Protein AF-A0A842TPY3-F1 (afdb_monomer_lite)

Secondary structure (DSSP, 8-state):
---EEEEEETTEEEEEEEEE--TTTT-SS-HHHHHHHHHHTT-SEEEE--EE--SGGGGTS--B-TTTHHHHHHHHHHHHHHHT--EEEEEEEETTS-HHHHTT--GGG-SEEEEES--SHHHHHHHHHHHHHHHHHTT-S-PPEEEESS--HHHHHTSTTHHHH-------

Foldseek 3Di:
DFPWDWDQDVNDTAIETAEAEDLQKAHPHHLLVVLVVCVVVVHQAYEHAFEDAPPPVVVPMRGDALVCLVVLLVSQVVSCVVSVGHYFYHYEYELRHDVVRVLSDQQVSGQAYEYEPPQDPVSVVVVVCSQVVNVVVVVDPRHHHYYYDPDPVVSVVVPVPVVPPPPDPDPD

Structure (mmCIF, N/CA/C/O backbone):
data_AF-A0A842TPY3-F1
#
_entry.id   AF-A0A842TPY3-F1
#
loop_
_atom_site.group_PDB
_atom_site.id
_atom_site.type_symbol
_atom_site.label_atom_id
_atom_site.label_alt_id
_atom_site.label_comp_id
_atom_site.label_asym_id
_atom_site.label_entity_id
_atom_site.label_seq_id
_atom_site.pdbx_PDB_ins_code
_atom_site.Cartn_x
_atom_site.Cartn_y
_atom_site.Cartn_z
_atom_site.occupancy
_atom_site.B_iso_or_equiv
_atom_site.auth_seq_id
_atom_site.auth_comp_id
_atom_site.auth_asym_id
_atom_site.auth_atom_id
_atom_site.pdbx_PDB_model_num
ATOM 1 N N . MET A 1 1 ? -8.256 -12.349 -0.476 1.00 38.72 1 MET A N 1
ATOM 2 C CA . MET A 1 1 ? -7.855 -13.116 0.729 1.00 38.72 1 MET A CA 1
ATOM 3 C C . MET A 1 1 ? -7.653 -12.080 1.829 1.00 38.72 1 MET A C 1
ATOM 5 O O . MET A 1 1 ? -6.989 -11.101 1.532 1.00 38.72 1 MET A O 1
ATOM 9 N N . LEU A 1 2 ? -8.289 -12.182 3.004 1.00 46.06 2 LEU A N 1
ATOM 10 C CA . LEU A 1 2 ? -8.055 -11.202 4.082 1.00 46.06 2 LEU A CA 1
ATOM 11 C C . LEU A 1 2 ? -6.679 -11.468 4.708 1.00 46.06 2 LEU A C 1
ATOM 13 O O . LEU A 1 2 ? -6.467 -12.546 5.264 1.00 46.06 2 LEU A O 1
ATOM 17 N N . ASN A 1 3 ? -5.775 -10.495 4.637 1.00 61.94 3 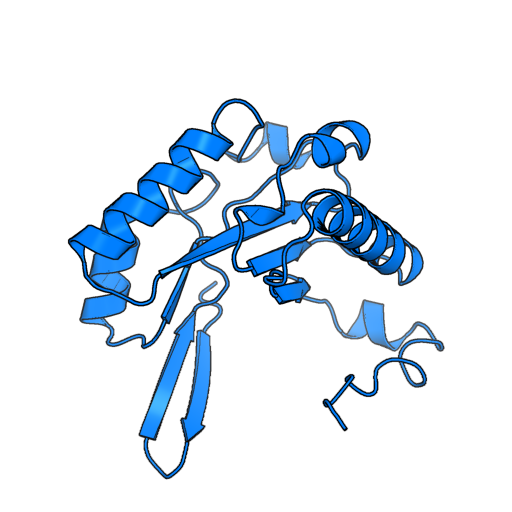ASN A N 1
ATOM 18 C CA . ASN A 1 3 ? -4.440 -10.569 5.228 1.00 61.94 3 ASN A CA 1
ATOM 19 C C . ASN A 1 3 ? -4.467 -9.942 6.630 1.00 61.94 3 ASN A C 1
ATOM 21 O O . ASN A 1 3 ? -3.927 -8.864 6.876 1.00 61.94 3 ASN A O 1
ATOM 25 N N . LEU A 1 4 ? -5.141 -10.630 7.555 1.00 72.56 4 LEU A N 1
ATOM 26 C CA . LEU A 1 4 ? -5.258 -10.199 8.947 1.00 72.56 4 LEU A CA 1
ATOM 27 C C . LEU A 1 4 ? -4.013 -10.592 9.743 1.00 72.56 4 LEU A C 1
ATOM 29 O O . LEU A 1 4 ? -3.655 -11.767 9.822 1.00 72.56 4 LEU A O 1
ATOM 33 N N . LEU A 1 5 ? -3.409 -9.612 10.407 1.00 77.00 5 LEU A N 1
ATOM 34 C CA . LEU A 1 5 ? -2.437 -9.842 11.467 1.00 77.00 5 LEU A CA 1
ATOM 35 C C . LEU A 1 5 ? -3.152 -9.721 12.812 1.00 77.00 5 LEU A C 1
ATOM 37 O O . LEU A 1 5 ? -3.801 -8.715 13.106 1.00 77.00 5 LEU A O 1
ATOM 41 N N . ILE A 1 6 ? -3.027 -10.765 13.626 1.00 76.44 6 ILE A N 1
ATOM 42 C CA . ILE A 1 6 ? -3.650 -10.853 14.943 1.00 76.44 6 ILE A CA 1
ATOM 43 C C . ILE A 1 6 ? -2.539 -10.948 15.986 1.00 76.44 6 ILE A C 1
ATOM 45 O O . ILE A 1 6 ? -1.769 -11.907 15.997 1.00 76.44 6 ILE A O 1
ATOM 49 N N . PHE A 1 7 ? -2.476 -9.967 16.880 1.00 77.94 7 PHE A N 1
ATOM 50 C CA . PHE A 1 7 ? -1.541 -9.934 18.000 1.00 77.94 7 PHE A CA 1
ATOM 51 C C . PHE A 1 7 ? -2.303 -10.066 19.316 1.00 77.94 7 PHE A C 1
ATOM 53 O O . PHE A 1 7 ? -3.396 -9.525 19.469 1.00 77.94 7 PHE A O 1
ATOM 60 N N . ASN A 1 8 ? -1.708 -10.745 20.294 1.00 73.69 8 ASN A N 1
ATOM 61 C CA . ASN A 1 8 ? -2.153 -10.675 21.682 1.00 73.69 8 ASN A CA 1
ATOM 62 C C . ASN A 1 8 ? -1.119 -9.868 22.469 1.00 73.69 8 ASN A C 1
ATOM 64 O O . ASN A 1 8 ? -0.001 -10.331 22.692 1.00 73.69 8 ASN A O 1
ATOM 68 N N . ILE A 1 9 ? -1.484 -8.649 22.861 1.00 77.38 9 ILE A N 1
ATOM 69 C CA . ILE A 1 9 ? -0.619 -7.760 23.637 1.00 77.38 9 ILE A CA 1
ATOM 70 C C . ILE A 1 9 ? -1.217 -7.647 25.034 1.00 77.38 9 ILE A C 1
ATOM 72 O O . ILE A 1 9 ? -2.229 -6.982 25.236 1.00 77.38 9 ILE A O 1
ATOM 76 N N . LYS A 1 10 ? -0.587 -8.312 26.011 1.00 80.94 10 LYS A N 1
ATOM 77 C CA . LYS A 1 10 ? -1.015 -8.307 27.424 1.00 80.94 10 LYS A CA 1
ATOM 78 C C . LYS A 1 10 ? -2.494 -8.696 27.623 1.00 80.94 10 LYS A C 1
ATOM 80 O O . LYS A 1 10 ? -3.177 -8.118 28.461 1.00 80.94 10 LYS A O 1
ATOM 85 N N . GLY A 1 11 ? -2.996 -9.663 26.854 1.00 78.56 11 GLY A N 1
ATOM 86 C CA . GLY A 1 11 ? -4.386 -10.125 26.933 1.00 78.56 11 GLY A CA 1
ATOM 87 C C . GLY A 1 11 ? -5.370 -9.341 26.061 1.00 78.56 11 GLY A C 1
ATOM 88 O O . GLY A 1 11 ? -6.536 -9.721 25.993 1.00 78.56 11 GLY A O 1
ATOM 89 N N . VAL A 1 12 ? -4.923 -8.289 25.367 1.00 77.62 12 VAL A N 1
ATOM 90 C CA . VAL A 1 12 ? -5.736 -7.548 24.396 1.00 77.62 12 VAL A CA 1
ATOM 91 C C . VAL A 1 12 ? -5.485 -8.102 22.999 1.00 77.62 12 VAL A C 1
ATOM 93 O O . VAL A 1 12 ? -4.344 -8.145 22.534 1.00 77.62 12 VAL A O 1
ATOM 96 N N . LEU A 1 13 ? -6.562 -8.524 22.334 1.00 83.12 13 LEU A N 1
ATOM 97 C CA . LEU A 1 13 ? -6.523 -8.941 20.939 1.00 83.12 13 LEU A CA 1
ATOM 98 C C . LEU A 1 13 ? -6.480 -7.701 20.043 1.00 83.12 13 LEU A C 1
ATOM 100 O O . LEU A 1 13 ? -7.426 -6.921 20.020 1.00 83.12 13 LEU A O 1
ATOM 104 N N . VAL A 1 14 ? -5.394 -7.547 19.299 1.00 87.00 14 VAL A N 1
ATOM 105 C CA . VAL A 1 14 ? -5.197 -6.484 18.314 1.00 87.00 14 VAL A CA 1
ATOM 106 C C . VAL A 1 14 ? -5.293 -7.112 16.935 1.00 87.00 14 VAL A C 1
ATOM 108 O O . VAL A 1 14 ? -4.515 -8.007 16.606 1.00 87.00 14 VAL A O 1
ATOM 111 N N . VAL A 1 15 ? -6.248 -6.649 16.135 1.00 91.44 15 VAL A N 1
ATOM 112 C CA . VAL A 1 15 ? -6.484 -7.149 14.779 1.00 91.44 15 VAL A CA 1
ATOM 113 C C . VAL A 1 15 ? -6.232 -6.016 13.797 1.00 91.44 15 VAL A C 1
ATOM 115 O O . VAL A 1 15 ? -6.888 -4.980 13.871 1.00 91.44 15 VAL A O 1
ATOM 118 N N . ILE A 1 16 ? -5.288 -6.203 12.882 1.00 93.75 16 ILE A N 1
ATOM 119 C CA . ILE A 1 16 ? -4.963 -5.222 11.842 1.00 93.75 16 ILE A CA 1
ATOM 120 C C . ILE A 1 16 ? -4.995 -5.887 10.470 1.00 93.75 16 ILE A C 1
ATOM 122 O O . ILE A 1 16 ? -4.653 -7.060 10.338 1.00 93.75 16 ILE A O 1
ATOM 126 N N . ASP A 1 17 ? -5.370 -5.128 9.448 1.00 95.12 17 ASP A N 1
ATOM 127 C CA . ASP A 1 17 ? -5.257 -5.544 8.050 1.00 95.12 17 ASP A CA 1
ATOM 128 C C . ASP A 1 17 ? -4.343 -4.552 7.330 1.00 95.12 17 ASP A C 1
ATOM 130 O O . ASP A 1 17 ? -4.622 -3.353 7.292 1.00 95.12 17 ASP A O 1
ATOM 134 N N . LEU A 1 18 ? -3.206 -5.038 6.834 1.00 96.25 18 LEU A N 1
ATOM 135 C CA . LEU A 1 18 ? -2.188 -4.209 6.181 1.00 96.25 18 LEU A CA 1
ATOM 136 C C . LEU A 1 18 ? -2.142 -4.403 4.663 1.00 96.25 18 LEU A C 1
ATOM 138 O O . LEU A 1 18 ? -1.257 -3.843 4.020 1.00 96.25 18 LEU A O 1
ATOM 142 N N . HIS A 1 19 ? -3.053 -5.196 4.098 1.00 96.69 19 HIS A N 1
ATOM 143 C CA . HIS A 1 19 ? -3.055 -5.526 2.677 1.00 96.69 19 HIS A CA 1
ATOM 144 C C . HIS A 1 19 ? -4.495 -5.713 2.193 1.00 96.69 19 HIS A C 1
ATOM 146 O O . HIS A 1 19 ? -5.004 -6.829 2.096 1.00 96.69 19 HIS A O 1
ATOM 152 N N . SER A 1 20 ? -5.148 -4.587 1.901 1.00 96.88 20 SER A N 1
ATOM 153 C CA . SER A 1 20 ? -6.537 -4.511 1.444 1.00 96.88 20 SER A CA 1
ATOM 154 C C . SER A 1 20 ? -6.667 -3.640 0.199 1.00 96.88 20 SER A C 1
ATOM 156 O O . SER A 1 20 ? -5.971 -2.639 0.050 1.00 96.88 20 SER A O 1
ATOM 158 N N . HIS A 1 21 ? -7.595 -4.005 -0.681 1.00 97.69 21 HIS A N 1
ATOM 159 C CA . HIS A 1 21 ? -7.769 -3.394 -1.999 1.00 97.69 21 HIS A CA 1
ATOM 160 C C . HIS A 1 21 ? -9.131 -2.712 -2.085 1.00 97.69 21 HIS A C 1
ATOM 162 O O . HIS A 1 21 ? -10.096 -3.135 -1.438 1.00 97.69 21 HIS A O 1
ATOM 168 N N . SER A 1 22 ? -9.219 -1.669 -2.901 1.00 98.25 22 SER A N 1
ATOM 169 C CA . SER A 1 22 ? -10.442 -0.925 -3.175 1.00 98.25 22 SER A CA 1
ATOM 170 C C . SER A 1 22 ? -10.766 -0.925 -4.672 1.00 98.25 22 SER A C 1
ATOM 172 O O . SER A 1 22 ? -10.067 -1.534 -5.480 1.00 98.25 22 SER A O 1
ATOM 174 N N . PHE A 1 23 ? -11.811 -0.200 -5.071 1.00 97.75 23 PHE A N 1
ATOM 175 C CA . PHE A 1 23 ? -12.126 0.019 -6.487 1.00 97.75 23 PHE A CA 1
ATOM 176 C C . PHE A 1 23 ? -11.024 0.737 -7.286 1.00 97.75 23 PHE A C 1
ATOM 178 O O . PHE A 1 23 ? -11.134 0.823 -8.508 1.00 97.75 23 PHE A O 1
ATOM 185 N N . TYR A 1 24 ? -9.971 1.254 -6.643 1.00 97.94 24 TYR A N 1
ATOM 186 C CA . TYR A 1 24 ? -8.797 1.775 -7.350 1.00 97.94 24 TYR A CA 1
ATOM 187 C C . TYR A 1 24 ? -7.937 0.677 -7.989 1.00 97.94 24 TYR A C 1
ATOM 189 O O . TYR A 1 24 ? -7.179 0.978 -8.910 1.00 97.94 24 TYR A O 1
ATOM 197 N N . SER A 1 25 ? -8.082 -0.577 -7.558 1.00 97.31 25 SER A N 1
ATOM 198 C CA . SER A 1 25 ? -7.540 -1.732 -8.264 1.00 97.31 25 SER A CA 1
ATOM 199 C C . SER A 1 25 ? -8.569 -2.862 -8.372 1.00 97.31 25 SER A C 1
ATOM 201 O O . SER A 1 25 ? -9.659 -2.651 -8.899 1.00 97.31 25 SER A O 1
ATOM 203 N N . ASP A 1 26 ? -8.252 -4.059 -7.902 1.00 95.88 26 ASP A N 1
ATOM 204 C CA . ASP A 1 26 ? -9.085 -5.260 -7.982 1.00 95.88 26 ASP A CA 1
ATOM 205 C C . ASP A 1 26 ? -9.944 -5.498 -6.725 1.00 95.88 26 ASP A C 1
ATOM 207 O O . ASP A 1 26 ? -10.528 -6.569 -6.547 1.00 95.88 26 ASP A O 1
ATOM 211 N N . GLY A 1 27 ? -10.058 -4.497 -5.848 1.00 96.00 27 GLY A N 1
ATOM 212 C CA . GLY A 1 27 ? -10.913 -4.554 -4.671 1.00 96.00 27 GLY A CA 1
ATOM 213 C C . GLY A 1 27 ? -12.406 -4.482 -5.002 1.00 96.00 27 GLY A C 1
ATOM 214 O O . GLY A 1 27 ? -12.834 -3.893 -5.991 1.00 96.00 27 GLY A O 1
ATOM 215 N N . GLY A 1 28 ? -13.224 -5.063 -4.122 1.00 96.38 28 GLY A N 1
ATOM 216 C CA . GLY A 1 28 ? -14.682 -5.140 -4.290 1.00 96.38 28 GLY A CA 1
ATOM 217 C C . GLY A 1 28 ? -15.487 -4.037 -3.596 1.00 96.38 28 GLY A C 1
ATOM 218 O O . GLY A 1 28 ? -16.712 -4.121 -3.575 1.00 96.38 28 GLY A O 1
ATOM 219 N N . VAL A 1 29 ? -14.828 -3.050 -2.983 1.00 97.56 29 VAL A N 1
ATOM 220 C CA . VAL A 1 29 ? -15.472 -1.978 -2.204 1.00 97.56 29 VAL A CA 1
ATOM 221 C C . VAL A 1 29 ? -14.748 -0.641 -2.385 1.00 97.56 29 VAL A C 1
ATOM 223 O O . VAL A 1 29 ? -13.562 -0.594 -2.716 1.00 97.56 29 VAL A O 1
ATOM 226 N N . SER A 1 30 ? -15.436 0.467 -2.119 1.00 98.50 30 SER A N 1
ATOM 227 C CA . SER A 1 30 ? -14.812 1.789 -2.012 1.00 98.50 30 SER A CA 1
ATOM 228 C C . SER A 1 30 ? -13.971 1.911 -0.736 1.00 98.50 30 SER A C 1
ATOM 230 O O . SER A 1 30 ? -14.166 1.179 0.237 1.00 98.50 30 SER A O 1
ATOM 232 N N . ILE A 1 31 ? -13.075 2.901 -0.684 1.00 98.50 31 ILE A N 1
ATOM 233 C CA . ILE A 1 31 ? -12.284 3.188 0.526 1.00 98.50 31 ILE A CA 1
ATOM 234 C C . ILE A 1 31 ? -13.203 3.522 1.717 1.00 98.50 31 ILE A C 1
ATOM 236 O O . ILE A 1 31 ? -12.945 3.095 2.842 1.00 98.50 31 ILE A O 1
ATOM 240 N N . SER A 1 32 ? -14.303 4.248 1.483 1.00 98.44 32 SER A N 1
ATOM 241 C CA . SER A 1 32 ? -15.276 4.594 2.534 1.00 98.44 32 SER A CA 1
ATOM 242 C C . SER A 1 32 ? -15.961 3.353 3.114 1.00 98.44 32 SER A C 1
ATOM 244 O O . SER A 1 32 ? -16.069 3.209 4.335 1.00 98.44 32 SER A O 1
ATOM 246 N N . GLU A 1 33 ? -16.388 2.431 2.248 1.00 98.50 33 GLU A N 1
ATOM 247 C CA . GLU A 1 33 ? -16.985 1.157 2.659 1.00 98.50 33 GLU A CA 1
ATOM 248 C C . GLU A 1 33 ? -15.974 0.289 3.410 1.00 98.50 33 GLU A C 1
ATOM 250 O O . GLU A 1 33 ? -16.304 -0.223 4.480 1.00 98.50 33 GLU A O 1
ATOM 255 N N . ALA A 1 34 ? -14.728 0.200 2.930 1.00 98.12 34 ALA A N 1
ATOM 256 C CA . ALA A 1 34 ? -13.652 -0.512 3.618 1.00 98.12 34 ALA A CA 1
ATOM 257 C C . ALA A 1 34 ? -13.426 0.032 5.042 1.00 98.12 34 ALA A C 1
ATOM 259 O O . ALA A 1 34 ? -13.376 -0.741 6.000 1.00 98.12 34 ALA A O 1
ATOM 260 N N . CYS A 1 35 ? -13.387 1.360 5.218 1.00 97.94 35 CYS A N 1
ATOM 261 C CA . CYS A 1 35 ? -13.308 1.984 6.544 1.00 97.94 35 CYS A CA 1
ATOM 262 C C . CYS A 1 35 ? -14.506 1.633 7.437 1.00 97.94 35 CYS A C 1
ATOM 264 O O . CYS A 1 35 ? -14.327 1.326 8.618 1.00 97.94 35 CYS A O 1
ATOM 266 N N . SER A 1 36 ? -15.726 1.662 6.893 1.00 97.88 36 SER A N 1
ATOM 267 C CA . SER A 1 36 ? -16.927 1.287 7.645 1.00 97.88 36 SER A CA 1
ATOM 268 C C . SER A 1 36 ? -16.880 -0.176 8.089 1.00 97.88 36 SER A C 1
ATOM 270 O O . SER A 1 36 ? -17.200 -0.479 9.239 1.00 97.88 36 SER A O 1
ATOM 272 N N . ILE A 1 37 ? -16.460 -1.081 7.201 1.00 96.44 37 ILE A N 1
ATOM 273 C CA . ILE A 1 37 ? -16.320 -2.510 7.496 1.00 96.44 37 ILE A CA 1
ATOM 274 C C . ILE A 1 37 ? -15.276 -2.711 8.594 1.00 96.44 37 ILE A C 1
ATOM 276 O O . ILE A 1 37 ? -15.574 -3.373 9.587 1.00 96.44 37 ILE A O 1
ATOM 280 N N . ALA A 1 38 ? -14.097 -2.100 8.464 1.00 95.88 38 ALA A N 1
ATOM 281 C CA . ALA A 1 38 ? -13.016 -2.227 9.437 1.00 95.88 38 ALA A CA 1
ATOM 282 C C . ALA A 1 38 ? -13.436 -1.759 10.840 1.00 95.88 38 ALA A C 1
ATOM 284 O O . ALA A 1 38 ? -13.249 -2.498 11.808 1.00 95.88 38 ALA A O 1
ATOM 285 N N . LYS A 1 39 ? -14.107 -0.601 10.957 1.00 94.88 39 LYS A N 1
ATOM 286 C CA . LYS A 1 39 ? -14.650 -0.127 12.245 1.00 94.88 39 LYS A CA 1
ATOM 287 C C . LYS A 1 39 ? -15.699 -1.072 12.821 1.00 94.88 39 LYS A C 1
ATOM 289 O O . LYS A 1 39 ? -15.637 -1.400 14.003 1.00 94.88 39 LYS A O 1
ATOM 294 N N . ASN A 1 40 ? -16.636 -1.545 11.999 1.00 95.25 40 ASN A N 1
ATOM 295 C CA . ASN A 1 40 ? -17.678 -2.476 12.444 1.00 95.25 40 ASN A CA 1
ATOM 296 C C . ASN A 1 40 ? -17.094 -3.821 12.902 1.00 95.25 40 ASN A C 1
ATOM 298 O O . ASN A 1 40 ? -17.625 -4.458 13.811 1.00 95.25 40 ASN A O 1
ATOM 302 N N . LYS A 1 41 ? -15.984 -4.242 12.292 1.00 92.31 41 LYS A N 1
ATOM 303 C CA . LYS A 1 41 ? -15.225 -5.444 12.654 1.00 92.31 41 LYS A CA 1
ATOM 304 C C . LYS A 1 41 ? -14.200 -5.209 13.768 1.00 92.31 41 LYS A C 1
ATOM 306 O O . LYS A 1 41 ? -13.549 -6.168 14.166 1.00 92.31 41 LYS A O 1
ATOM 311 N N . LYS A 1 42 ? -14.107 -3.984 14.301 1.00 92.75 42 LYS A N 1
ATOM 312 C CA . LYS A 1 42 ? -13.169 -3.590 15.364 1.00 92.75 42 LYS A CA 1
ATOM 313 C C . LYS A 1 42 ? -11.713 -3.906 15.013 1.00 92.75 42 LYS A C 1
ATOM 315 O O . LYS A 1 42 ? -10.952 -4.352 15.866 1.00 92.75 42 LYS A O 1
ATOM 320 N N . LEU A 1 43 ? -11.337 -3.703 13.751 1.00 94.19 43 LEU A N 1
ATOM 321 C CA . LEU A 1 43 ? -9.922 -3.647 13.411 1.00 94.19 43 LEU A CA 1
ATOM 322 C C . LEU A 1 43 ? -9.324 -2.416 14.099 1.00 94.19 43 LEU A C 1
ATOM 324 O O . LEU A 1 43 ? -9.970 -1.375 14.204 1.00 94.19 43 LEU A O 1
ATOM 328 N N . GLU A 1 44 ? -8.093 -2.547 14.566 1.00 95.12 44 GLU A N 1
ATOM 329 C CA . GLU A 1 44 ? -7.331 -1.449 15.161 1.00 95.12 44 GLU A CA 1
ATOM 330 C C . GLU A 1 44 ? -6.677 -0.584 14.078 1.00 95.12 44 GLU A C 1
ATOM 332 O O . GLU A 1 44 ? -6.417 0.599 14.281 1.00 95.12 44 GLU A O 1
ATOM 337 N N . CYS A 1 45 ? -6.403 -1.168 12.908 1.00 95.50 45 CYS A N 1
ATOM 338 C CA . CYS A 1 45 ? -5.776 -0.490 11.782 1.00 95.50 45 CYS A CA 1
ATOM 339 C C . CYS A 1 45 ? -6.181 -1.141 10.456 1.00 95.50 45 CYS A C 1
ATOM 341 O O . CYS A 1 45 ? -6.369 -2.357 10.383 1.00 95.50 45 CYS A O 1
ATOM 343 N N . LEU A 1 46 ? -6.309 -0.318 9.415 1.00 97.56 46 LEU A N 1
ATOM 344 C CA . LEU A 1 46 ? -6.478 -0.746 8.026 1.00 97.56 46 LEU A CA 1
ATOM 345 C C . LEU A 1 46 ? -5.443 -0.029 7.156 1.00 97.56 46 LEU A C 1
ATOM 347 O O . LEU A 1 46 ? -5.298 1.190 7.258 1.00 97.56 46 LEU A O 1
ATOM 351 N N . ALA A 1 47 ? -4.781 -0.742 6.255 1.00 98.12 47 ALA A N 1
ATOM 352 C CA . ALA A 1 47 ? -4.076 -0.147 5.128 1.00 98.12 47 ALA A CA 1
ATOM 353 C C . ALA A 1 47 ? -4.840 -0.426 3.835 1.00 98.12 47 ALA A C 1
ATOM 355 O O . ALA A 1 47 ? -5.249 -1.557 3.595 1.00 98.12 47 ALA A O 1
ATOM 356 N N . ILE A 1 48 ? -5.004 0.597 2.997 1.00 98.50 48 ILE A N 1
ATOM 357 C CA . ILE A 1 48 ? -5.418 0.400 1.603 1.00 98.50 48 ILE A CA 1
ATOM 358 C C . ILE A 1 48 ? -4.140 0.354 0.770 1.00 98.50 48 ILE A C 1
ATOM 360 O O . ILE A 1 48 ? -3.330 1.271 0.874 1.00 98.50 48 ILE A O 1
ATOM 364 N N . THR A 1 49 ? -3.934 -0.714 0.010 1.00 98.19 49 THR A N 1
ATOM 365 C CA . THR A 1 49 ? -2.702 -1.035 -0.725 1.00 98.19 49 THR A CA 1
ATOM 366 C C . THR A 1 49 ? -3.037 -1.467 -2.148 1.00 98.19 49 THR A C 1
ATOM 368 O O . THR A 1 49 ? -2.653 -2.548 -2.575 1.00 98.19 49 THR A O 1
ATOM 371 N N . ASP A 1 50 ? -3.791 -0.639 -2.871 1.00 98.25 50 ASP A N 1
ATOM 372 C CA . ASP A 1 50 ? -4.179 -0.943 -4.249 1.00 98.25 50 ASP A CA 1
ATOM 373 C C . ASP A 1 50 ? -2.960 -1.159 -5.167 1.00 98.25 50 ASP A C 1
ATOM 375 O O . ASP A 1 50 ? -1.892 -0.560 -4.975 1.00 98.25 50 ASP A O 1
ATOM 379 N N . HIS A 1 51 ? -3.138 -2.017 -6.176 1.00 97.38 51 HIS A N 1
ATOM 380 C CA . HIS A 1 51 ? -2.081 -2.384 -7.116 1.00 97.38 51 HIS A CA 1
ATOM 381 C C . HIS A 1 51 ? -1.601 -1.192 -7.941 1.00 97.38 51 HIS A C 1
ATOM 383 O O . HIS A 1 51 ? -2.395 -0.493 -8.565 1.00 97.38 51 HIS A O 1
ATOM 389 N N . TYR A 1 52 ? -0.287 -1.045 -8.052 1.00 96.69 52 TYR A N 1
ATOM 390 C CA . TYR A 1 52 ? 0.392 -0.255 -9.066 1.00 96.69 52 TYR A CA 1
ATOM 391 C C . TYR A 1 52 ? 1.200 -1.193 -9.956 1.00 96.69 52 TYR A C 1
ATOM 393 O O . TYR A 1 52 ? 2.178 -1.809 -9.522 1.00 96.69 52 TYR A O 1
ATOM 401 N N . THR A 1 53 ? 0.795 -1.299 -11.218 1.00 94.25 53 THR A N 1
ATOM 402 C CA . THR A 1 53 ? 1.435 -2.196 -12.178 1.00 94.25 53 THR A CA 1
ATOM 403 C C . THR A 1 53 ? 1.454 -1.601 -13.577 1.00 94.25 53 THR A C 1
ATOM 405 O O . THR A 1 53 ? 0.522 -0.930 -14.005 1.00 94.25 53 THR A O 1
ATOM 408 N N . THR A 1 54 ? 2.535 -1.864 -14.305 1.00 91.88 54 THR A N 1
ATOM 409 C CA . THR A 1 54 ? 2.649 -1.612 -15.753 1.00 91.88 54 THR A CA 1
ATOM 410 C C . THR A 1 54 ? 3.013 -2.886 -16.518 1.00 91.88 54 THR A C 1
ATOM 412 O O . THR A 1 54 ? 3.435 -2.831 -17.674 1.00 91.88 54 THR A O 1
ATOM 415 N N . SER A 1 55 ? 2.891 -4.041 -15.856 1.00 91.19 55 SER A N 1
ATOM 416 C CA . SER A 1 55 ? 3.167 -5.359 -16.421 1.00 91.19 55 SER A CA 1
ATOM 417 C C . SER A 1 55 ? 1.937 -5.909 -17.160 1.00 91.19 55 SER A C 1
ATOM 419 O O . SER A 1 55 ? 0.998 -5.178 -17.480 1.00 91.19 55 SER A O 1
ATOM 421 N N . TRP A 1 56 ? 1.910 -7.218 -17.417 1.00 89.88 56 TRP A N 1
ATOM 422 C CA . TRP A 1 56 ? 0.762 -7.919 -17.992 1.00 89.88 56 TRP A CA 1
ATOM 423 C C . TRP A 1 56 ? -0.544 -7.696 -17.208 1.00 89.88 56 TRP A C 1
ATOM 425 O O . TRP A 1 56 ? -1.601 -7.600 -17.834 1.00 89.88 56 TRP A O 1
ATOM 435 N N . LYS A 1 57 ? -0.480 -7.540 -15.874 1.00 88.69 57 LYS A N 1
ATOM 436 C CA . LYS A 1 57 ? -1.651 -7.294 -15.011 1.00 88.69 57 LYS A CA 1
ATOM 437 C C . LYS A 1 57 ? -2.422 -6.033 -15.384 1.00 88.69 57 LYS A C 1
ATOM 439 O O . LYS A 1 57 ? -3.642 -6.016 -15.250 1.00 88.69 57 LYS A O 1
ATOM 444 N N . SER A 1 58 ? -1.729 -5.012 -15.888 1.00 92.12 58 SER A N 1
ATOM 445 C CA . SER A 1 58 ? -2.355 -3.745 -16.287 1.00 92.12 58 SER A CA 1
ATOM 446 C C . SER A 1 58 ? -3.429 -3.910 -17.373 1.00 92.12 58 SER A C 1
ATOM 448 O O . SER A 1 58 ? -4.301 -3.058 -17.503 1.00 92.12 58 SER A O 1
ATOM 450 N N . ASN A 1 59 ? -3.413 -5.029 -18.112 1.00 92.50 59 ASN A N 1
ATOM 451 C CA . ASN A 1 59 ? -4.417 -5.362 -19.128 1.00 92.50 59 ASN A CA 1
ATOM 452 C C . ASN A 1 59 ? -5.607 -6.177 -18.591 1.00 92.50 59 ASN A C 1
ATOM 454 O O . ASN A 1 59 ? -6.513 -6.500 -19.355 1.00 92.50 59 ASN A O 1
ATOM 458 N N . ILE A 1 60 ? -5.580 -6.581 -17.318 1.00 92.44 60 ILE A N 1
ATOM 459 C CA . ILE A 1 60 ? -6.523 -7.554 -16.743 1.00 92.44 60 ILE A CA 1
ATOM 460 C C . ILE A 1 60 ? -7.272 -6.961 -15.556 1.00 92.44 60 ILE A C 1
ATOM 462 O O . ILE A 1 60 ? -8.463 -7.218 -15.398 1.00 92.44 60 ILE A O 1
ATOM 466 N N . ILE A 1 61 ? -6.585 -6.170 -14.733 1.00 92.12 61 ILE A N 1
ATOM 467 C CA . ILE A 1 61 ? -7.164 -5.545 -13.547 1.00 92.12 61 ILE A CA 1
ATOM 468 C C . ILE A 1 61 ? -7.083 -4.025 -13.636 1.00 92.12 61 ILE A C 1
ATOM 470 O O . ILE A 1 61 ? -6.164 -3.454 -14.235 1.00 92.12 61 ILE A O 1
ATOM 474 N N . ASN A 1 62 ? -8.039 -3.361 -12.987 1.00 94.69 62 ASN A N 1
ATOM 475 C CA . ASN A 1 62 ? -7.876 -1.949 -12.686 1.00 94.69 62 ASN A CA 1
ATOM 476 C C . ASN A 1 62 ? -6.660 -1.767 -11.761 1.00 94.69 62 ASN A C 1
ATOM 478 O O . ASN A 1 62 ? -6.294 -2.678 -11.014 1.00 94.69 62 ASN A O 1
ATOM 482 N N . HIS A 1 63 ? -6.009 -0.613 -11.838 1.00 96.62 63 HIS A N 1
ATOM 483 C CA . HIS A 1 63 ? -4.783 -0.343 -11.097 1.00 96.62 63 HIS A CA 1
ATOM 484 C C . HIS A 1 63 ? -4.533 1.160 -10.957 1.00 96.62 63 HIS A C 1
ATOM 486 O O . HIS A 1 63 ? -5.061 2.005 -11.691 1.00 96.62 63 HIS A O 1
ATOM 492 N N . LEU A 1 64 ? -3.670 1.489 -10.005 1.00 96.81 64 LEU A N 1
ATOM 493 C CA . LEU A 1 64 ? -3.122 2.818 -9.841 1.00 96.81 64 LEU A CA 1
ATOM 494 C C . LEU A 1 64 ? -2.187 3.157 -11.000 1.00 96.81 64 LEU A C 1
ATOM 496 O O . LEU A 1 64 ? -1.346 2.362 -11.419 1.00 96.81 64 LEU A O 1
ATOM 500 N N . THR A 1 65 ? -2.306 4.391 -11.463 1.00 94.12 65 THR A N 1
ATOM 501 C CA . THR A 1 65 ? -1.438 5.018 -12.452 1.00 94.12 65 THR A CA 1
ATOM 502 C C . THR A 1 65 ? -0.957 6.356 -11.906 1.00 94.12 65 THR A C 1
ATOM 504 O O . THR A 1 65 ? -1.549 6.916 -10.982 1.00 94.12 65 THR A O 1
ATOM 507 N N . ILE A 1 66 ? 0.083 6.936 -12.508 1.00 91.38 66 ILE A N 1
ATOM 508 C CA . ILE A 1 66 ? 0.537 8.289 -12.142 1.00 91.38 66 ILE A CA 1
ATOM 509 C C . ILE A 1 66 ? -0.601 9.320 -12.228 1.00 91.38 66 ILE A C 1
ATOM 511 O O . ILE A 1 66 ? -0.631 10.271 -11.457 1.00 91.38 66 ILE A O 1
ATOM 515 N N . GLN A 1 67 ? -1.572 9.127 -13.125 1.00 91.69 67 GLN A N 1
ATOM 516 C CA . GLN A 1 67 ? -2.682 10.062 -13.305 1.00 91.69 67 GLN A CA 1
ATOM 517 C C . GLN A 1 67 ? -3.731 9.994 -12.185 1.00 91.69 67 GLN A C 1
ATOM 519 O O . GLN A 1 67 ? -4.413 10.989 -11.949 1.00 91.69 67 GLN A O 1
ATOM 524 N N . ASN A 1 68 ? -3.904 8.846 -11.518 1.00 95.44 68 ASN A N 1
ATOM 525 C CA . ASN A 1 68 ? -4.953 8.666 -10.505 1.00 95.44 68 ASN A CA 1
ATOM 526 C C . ASN A 1 68 ? -4.422 8.554 -9.062 1.00 95.44 68 ASN A C 1
ATOM 528 O O . ASN A 1 68 ? -5.210 8.687 -8.121 1.00 95.44 68 ASN A O 1
ATOM 532 N N . ILE A 1 69 ? -3.110 8.375 -8.878 1.00 96.44 69 ILE A N 1
ATOM 533 C CA . ILE A 1 69 ? -2.483 8.136 -7.571 1.00 96.44 69 ILE A CA 1
ATOM 534 C C . ILE A 1 69 ? -2.706 9.285 -6.578 1.00 96.44 69 ILE A C 1
ATOM 536 O O . ILE A 1 69 ? -2.953 9.044 -5.397 1.00 96.44 69 ILE A O 1
ATOM 540 N N . ASP A 1 70 ? -2.720 10.533 -7.049 1.00 96.38 70 ASP A N 1
ATOM 541 C CA . ASP A 1 70 ? -2.978 11.695 -6.194 1.00 96.38 70 ASP A CA 1
ATOM 542 C C . ASP A 1 70 ? -4.412 11.690 -5.662 1.00 96.38 70 ASP A C 1
ATOM 544 O O . ASP A 1 70 ? -4.646 11.919 -4.473 1.00 96.38 70 ASP A O 1
ATOM 548 N N . LYS A 1 71 ? -5.384 11.372 -6.526 1.00 98.00 71 LYS A N 1
ATOM 549 C CA . LYS A 1 71 ? -6.793 11.255 -6.135 1.0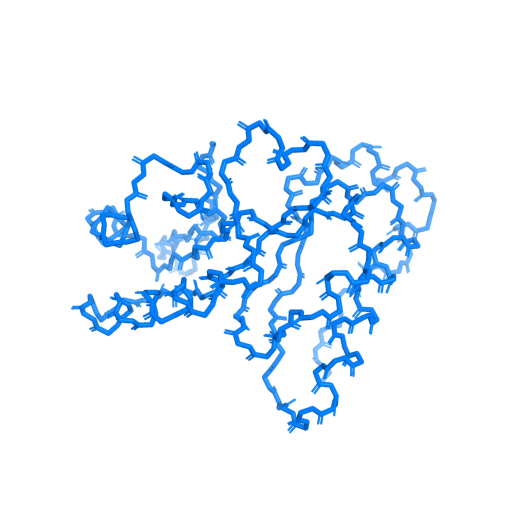0 98.00 71 LYS A CA 1
ATOM 550 C C . LYS A 1 71 ? -6.972 10.145 -5.099 1.00 98.00 71 LYS A C 1
ATOM 552 O O . LYS A 1 71 ? -7.622 10.370 -4.079 1.00 98.00 71 LYS A O 1
ATOM 557 N N . TYR A 1 72 ? -6.338 8.999 -5.329 1.00 98.56 72 TYR A N 1
ATOM 558 C CA . TYR A 1 72 ? -6.302 7.873 -4.399 1.00 98.56 72 TYR A CA 1
ATOM 559 C C . TYR A 1 72 ? -5.768 8.284 -3.015 1.00 98.56 72 TYR A C 1
ATOM 561 O O . TYR A 1 72 ? -6.435 8.087 -1.996 1.00 98.56 72 TYR A O 1
ATOM 569 N N . ILE A 1 73 ? -4.614 8.959 -2.967 1.00 98.19 73 ILE A N 1
ATOM 570 C CA . ILE A 1 73 ? -4.006 9.460 -1.723 1.00 98.19 73 ILE A CA 1
ATOM 571 C C . ILE A 1 73 ? -4.941 10.433 -0.989 1.00 98.19 73 ILE A C 1
ATOM 57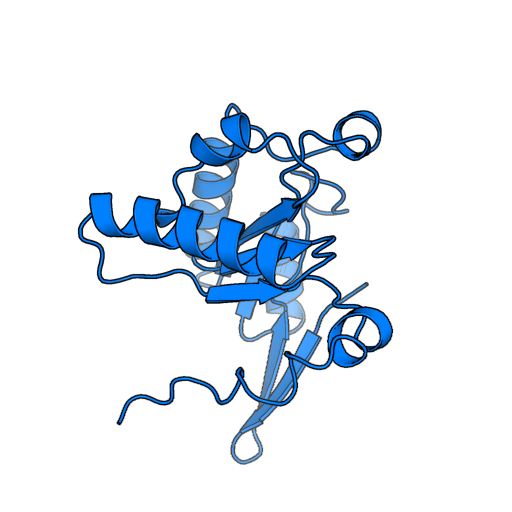3 O O . ILE A 1 73 ? -5.098 10.339 0.237 1.00 98.19 73 ILE A O 1
ATOM 577 N N . GLN A 1 74 ? -5.571 11.369 -1.710 1.00 98.31 74 GLN A N 1
ATOM 578 C CA . GLN A 1 74 ? -6.505 12.325 -1.106 1.00 98.31 74 GLN A CA 1
ATOM 579 C C . GLN A 1 74 ? -7.767 11.642 -0.580 1.00 98.31 74 GLN A C 1
ATOM 581 O O . GLN A 1 74 ? -8.248 12.009 0.492 1.00 98.31 74 GLN A O 1
ATOM 586 N N . GLU A 1 75 ? -8.283 10.629 -1.274 1.00 98.56 75 GLU A N 1
ATOM 587 C CA . GLU A 1 75 ? -9.465 9.890 -0.833 1.00 98.56 75 GLU A CA 1
ATOM 588 C C . GLU A 1 75 ? -9.192 9.082 0.442 1.00 98.56 75 GLU A C 1
ATOM 590 O O . GLU A 1 75 ? -10.008 9.102 1.371 1.00 98.56 75 GLU A O 1
ATOM 595 N N . ILE A 1 76 ? -8.018 8.453 0.560 1.00 98.56 76 ILE A N 1
ATOM 596 C CA . ILE A 1 76 ? -7.596 7.812 1.814 1.00 98.56 76 ILE A CA 1
ATOM 597 C C . ILE A 1 76 ? -7.489 8.854 2.928 1.00 98.56 76 ILE A C 1
ATOM 599 O O . ILE A 1 76 ? -8.017 8.651 4.022 1.00 98.56 76 ILE A O 1
ATOM 603 N N . LYS A 1 77 ? -6.847 10.001 2.673 1.00 98.12 77 LYS A N 1
ATOM 604 C CA . LYS A 1 77 ? -6.714 11.077 3.671 1.00 98.12 77 LYS A CA 1
ATOM 605 C C . LYS A 1 77 ? -8.078 11.600 4.130 1.00 98.12 77 LYS A C 1
ATOM 607 O O . LYS A 1 77 ? -8.288 11.794 5.328 1.00 98.12 77 LYS A O 1
ATOM 612 N N . TYR A 1 78 ? -9.003 11.803 3.198 1.00 98.44 78 TYR A N 1
ATOM 613 C CA . TYR A 1 78 ? -10.367 12.221 3.492 1.00 98.44 78 TYR A CA 1
ATOM 614 C C . TYR A 1 78 ? -11.079 11.200 4.388 1.00 98.44 78 TYR A C 1
ATOM 616 O O . TYR A 1 78 ? -11.609 11.572 5.435 1.00 98.44 78 TYR A O 1
ATOM 624 N N . ASN A 1 79 ? -11.040 9.912 4.033 1.00 98.44 79 ASN A N 1
ATOM 625 C CA . ASN A 1 79 ? -11.710 8.866 4.807 1.00 98.44 79 ASN A CA 1
ATOM 626 C C . ASN A 1 79 ? -11.067 8.653 6.183 1.00 98.44 79 ASN A C 1
ATOM 628 O O . ASN A 1 79 ? -11.787 8.491 7.168 1.00 98.44 79 ASN A O 1
ATOM 632 N N . LYS A 1 80 ? -9.7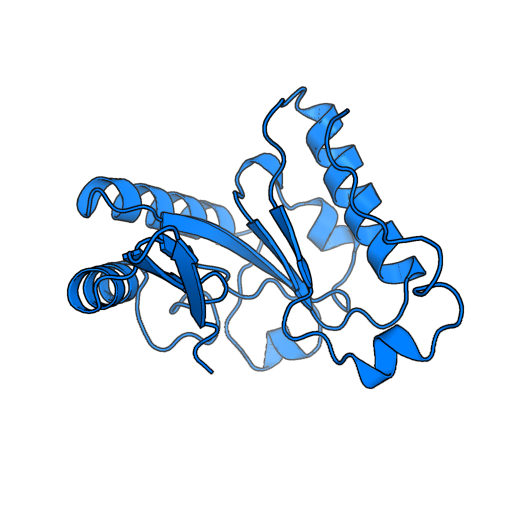38 8.760 6.293 1.00 97.25 80 LYS A N 1
ATOM 633 C CA . LYS A 1 80 ? -9.034 8.754 7.584 1.00 97.25 80 LYS A CA 1
ATOM 634 C C . LYS A 1 80 ? -9.624 9.781 8.553 1.00 97.25 80 LYS A C 1
ATOM 636 O O . LYS A 1 80 ? -9.921 9.444 9.698 1.00 97.25 80 LYS A O 1
ATOM 641 N N . ASN A 1 81 ? -9.833 11.009 8.076 1.00 97.31 81 ASN A N 1
ATOM 642 C CA . ASN A 1 81 ? -10.396 12.098 8.872 1.00 97.31 81 ASN A CA 1
ATOM 643 C C . ASN A 1 81 ? -11.893 11.894 9.140 1.00 97.31 81 ASN A C 1
ATOM 645 O O . ASN A 1 81 ? -12.324 11.990 10.285 1.00 97.31 81 ASN A O 1
ATOM 649 N N . LYS A 1 82 ? -12.677 11.559 8.105 1.00 97.69 82 LYS A N 1
ATOM 650 C CA . LYS A 1 82 ? -14.130 11.321 8.198 1.00 97.69 82 LYS A CA 1
ATOM 651 C C . LYS A 1 82 ? -14.473 10.266 9.248 1.00 97.69 82 LYS A C 1
ATOM 653 O O . LYS A 1 82 ? -15.413 10.443 10.015 1.00 97.69 82 LYS A O 1
ATOM 658 N N . TYR A 1 83 ? -13.726 9.165 9.276 1.00 96.31 83 TYR A N 1
ATOM 659 C CA . TYR A 1 83 ? -13.980 8.058 10.196 1.00 96.31 83 TYR A CA 1
ATOM 660 C C . TYR A 1 83 ? -13.215 8.176 11.518 1.00 96.31 83 TYR A C 1
ATOM 662 O O . TYR A 1 83 ? -13.487 7.374 12.417 1.00 96.31 83 TYR A O 1
ATOM 670 N N . ASN A 1 84 ? -12.293 9.141 11.641 1.00 95.38 84 ASN A N 1
ATOM 671 C CA . ASN A 1 84 ? -11.322 9.254 12.733 1.00 95.38 84 ASN A CA 1
ATOM 672 C C . ASN A 1 84 ? -10.731 7.880 13.100 1.00 95.38 84 ASN A C 1
ATOM 674 O O . ASN A 1 84 ? -10.892 7.390 14.217 1.00 95.38 84 ASN A O 1
ATOM 678 N N . TYR A 1 85 ? -10.164 7.206 12.099 1.00 93.81 85 TYR A N 1
ATOM 679 C CA . TYR A 1 85 ? -9.750 5.805 12.180 1.00 93.81 85 TYR A CA 1
ATOM 680 C C . TYR A 1 85 ? -8.282 5.647 11.757 1.00 93.81 85 TYR A C 1
ATOM 682 O O . TYR A 1 85 ? -7.850 6.370 10.850 1.00 93.81 85 TYR A O 1
ATOM 690 N N . PRO A 1 86 ? -7.503 4.724 12.358 1.00 95.44 86 PRO A N 1
ATOM 691 C CA . PRO A 1 86 ? -6.136 4.436 11.929 1.00 95.44 86 PRO A CA 1
ATOM 692 C C . PRO A 1 86 ? -6.100 3.796 10.531 1.00 95.44 86 PRO A C 1
ATOM 694 O O . PRO A 1 86 ? -6.043 2.583 10.357 1.00 95.44 86 PRO A O 1
ATOM 697 N N . LEU A 1 87 ? -6.154 4.658 9.518 1.00 97.94 87 LEU A N 1
ATOM 698 C CA . LEU A 1 87 ? -6.051 4.308 8.109 1.00 97.94 87 LEU A CA 1
ATOM 699 C C . LEU A 1 87 ? -4.653 4.667 7.591 1.00 97.94 87 LEU A C 1
ATOM 701 O O . LEU A 1 87 ? -4.193 5.812 7.757 1.00 97.94 87 LEU A O 1
ATOM 705 N N . LEU A 1 88 ? -3.984 3.693 6.978 1.00 98.06 88 LEU A N 1
ATOM 706 C CA . LEU A 1 88 ? -2.671 3.836 6.354 1.00 98.06 88 LEU A CA 1
ATOM 707 C C . LEU A 1 88 ? -2.813 3.983 4.839 1.00 98.06 88 LEU A C 1
ATOM 709 O O . LEU A 1 88 ? -3.578 3.265 4.195 1.00 98.06 88 LEU A O 1
ATOM 713 N N . LYS A 1 89 ? -2.049 4.926 4.282 1.00 97.94 89 LYS A N 1
ATOM 714 C CA . LYS A 1 89 ? -1.905 5.106 2.834 1.00 97.94 89 LYS A CA 1
ATOM 715 C C . LYS A 1 89 ? -0.885 4.100 2.333 1.00 97.94 89 LYS A C 1
ATOM 717 O O . LYS A 1 89 ? 0.301 4.256 2.620 1.00 97.94 89 LYS A O 1
ATOM 722 N N . GLY A 1 90 ? -1.338 3.085 1.623 1.00 98.06 90 GLY A N 1
ATOM 723 C CA . GLY A 1 90 ? -0.488 2.040 1.090 1.00 98.06 90 GLY A CA 1
ATOM 724 C C . GLY A 1 90 ? -0.504 1.973 -0.429 1.00 98.06 90 GLY A C 1
ATOM 725 O O . GLY A 1 90 ? -1.345 2.583 -1.087 1.00 98.06 90 GLY A O 1
ATOM 726 N N . ILE A 1 91 ? 0.438 1.216 -0.973 1.00 98.12 91 ILE A N 1
ATOM 727 C CA . ILE A 1 91 ? 0.533 0.876 -2.393 1.00 98.12 91 ILE A CA 1
ATOM 728 C C . ILE A 1 91 ? 1.179 -0.503 -2.514 1.00 98.12 91 ILE A C 1
ATOM 730 O O . ILE A 1 91 ? 2.139 -0.790 -1.795 1.00 98.12 91 ILE A O 1
ATOM 734 N N . GLU A 1 92 ? 0.662 -1.349 -3.400 1.00 97.62 92 GLU A N 1
ATOM 735 C CA . GLU A 1 92 ? 1.299 -2.617 -3.763 1.00 97.62 92 GLU A CA 1
ATOM 736 C C . GLU A 1 92 ? 1.953 -2.478 -5.137 1.00 97.62 92 GLU A C 1
ATOM 738 O O . GLU A 1 92 ? 1.279 -2.266 -6.139 1.00 97.62 92 GLU A O 1
ATOM 743 N N . ILE A 1 93 ? 3.279 -2.565 -5.188 1.00 96.00 93 ILE A N 1
ATOM 744 C CA . ILE A 1 93 ? 4.065 -2.372 -6.404 1.00 96.00 93 ILE A CA 1
ATOM 745 C C . ILE A 1 93 ? 4.423 -3.728 -6.994 1.00 96.00 93 ILE A C 1
ATOM 747 O O . ILE A 1 93 ? 5.143 -4.526 -6.386 1.00 96.00 93 ILE A O 1
ATOM 751 N N . ASP A 1 94 ? 3.985 -3.934 -8.231 1.00 93.94 94 ASP A N 1
ATOM 752 C CA . ASP A 1 94 ? 4.409 -5.057 -9.052 1.00 93.94 94 ASP A CA 1
ATOM 753 C C . ASP A 1 94 ? 5.860 -4.878 -9.494 1.00 93.94 94 ASP A C 1
ATOM 755 O O . ASP A 1 94 ? 6.163 -4.010 -10.320 1.00 93.94 94 ASP A O 1
ATOM 759 N N . THR A 1 95 ? 6.763 -5.716 -8.976 1.00 91.50 95 THR A N 1
ATOM 760 C CA . THR A 1 95 ? 8.195 -5.592 -9.278 1.00 91.50 95 THR A CA 1
ATOM 761 C C . THR A 1 95 ? 8.579 -5.978 -10.710 1.00 91.50 95 THR A C 1
ATOM 763 O O . THR A 1 95 ? 9.691 -5.656 -11.141 1.00 91.50 95 THR A O 1
ATOM 766 N N . GLN A 1 96 ? 7.660 -6.574 -11.480 1.00 90.81 96 GLN A N 1
ATOM 767 C CA . GLN A 1 96 ? 7.802 -6.822 -12.922 1.00 90.81 96 GLN A CA 1
ATOM 768 C C . GLN A 1 96 ? 7.436 -5.598 -13.779 1.00 90.81 96 GLN A C 1
ATOM 770 O O . GLN A 1 96 ? 7.571 -5.630 -15.004 1.00 90.81 96 GLN A O 1
ATOM 775 N N . SER A 1 97 ? 6.958 -4.519 -13.157 1.00 88.38 97 SER A N 1
ATOM 776 C CA . SER A 1 97 ? 6.644 -3.261 -13.832 1.00 88.38 97 SER A CA 1
ATOM 777 C C . SER A 1 97 ? 7.875 -2.589 -14.435 1.00 88.38 97 SER A C 1
ATOM 779 O O . SER A 1 97 ? 9.008 -2.758 -13.978 1.00 88.38 97 SER A O 1
ATOM 781 N N . ARG A 1 98 ? 7.635 -1.745 -15.444 1.00 83.06 98 ARG A N 1
ATOM 782 C CA . ARG A 1 98 ? 8.661 -0.878 -16.031 1.00 83.06 98 ARG A CA 1
ATOM 783 C C . ARG A 1 98 ? 9.195 0.078 -14.972 1.00 83.06 98 ARG A C 1
ATOM 785 O O . ARG A 1 98 ? 8.458 0.895 -14.415 1.00 83.06 98 ARG A O 1
ATOM 792 N N . PHE A 1 99 ? 10.488 -0.031 -14.704 1.00 81.62 99 PHE A N 1
ATOM 793 C CA . PHE A 1 99 ? 11.141 0.643 -13.590 1.00 81.62 99 PHE A CA 1
ATOM 794 C C . PHE A 1 99 ? 11.108 2.174 -13.736 1.00 81.62 99 PHE A C 1
ATOM 796 O O . PHE A 1 99 ? 10.951 2.891 -12.751 1.00 81.62 99 PHE A O 1
ATOM 803 N N . GLU A 1 100 ? 11.157 2.683 -14.969 1.00 80.06 100 GLU A N 1
ATOM 804 C CA . GLU A 1 100 ? 11.109 4.112 -15.310 1.00 80.06 100 GLU A CA 1
ATOM 805 C C . GLU A 1 100 ? 9.793 4.766 -14.881 1.00 80.06 100 GLU A C 1
ATOM 807 O O . GLU A 1 100 ? 9.768 5.931 -14.493 1.00 80.06 100 GLU A O 1
ATOM 812 N N . ILE A 1 101 ? 8.694 4.012 -14.921 1.00 77.56 101 ILE A N 1
ATOM 813 C CA . ILE A 1 101 ? 7.371 4.506 -14.528 1.00 77.56 101 ILE A CA 1
ATOM 814 C C . ILE A 1 101 ? 7.239 4.520 -12.999 1.00 77.56 101 ILE A C 1
ATOM 816 O O . ILE A 1 101 ? 6.576 5.387 -12.434 1.00 77.56 101 ILE A O 1
ATOM 820 N N . ILE A 1 102 ? 7.915 3.599 -12.312 1.00 83.94 102 ILE A N 1
ATOM 821 C CA . ILE A 1 102 ? 7.947 3.529 -10.845 1.00 83.94 102 ILE A CA 1
ATOM 822 C C . ILE A 1 102 ? 8.768 4.690 -10.260 1.00 83.94 102 ILE A C 1
ATOM 824 O O . ILE A 1 102 ? 8.415 5.213 -9.207 1.00 83.94 102 ILE A O 1
ATOM 828 N N . TYR A 1 103 ? 9.801 5.168 -10.966 1.00 81.19 103 TYR A N 1
ATOM 829 C CA . TYR A 1 103 ? 10.544 6.383 -10.589 1.00 81.19 103 TYR A CA 1
ATOM 830 C C . TYR A 1 103 ? 9.666 7.637 -10.464 1.00 81.19 103 TYR A C 1
ATOM 832 O O . TYR A 1 103 ? 10.057 8.574 -9.770 1.00 81.19 103 TYR A O 1
ATOM 840 N N . GLY A 1 104 ? 8.511 7.673 -11.136 1.00 85.88 104 GLY A N 1
ATOM 841 C CA . GLY A 1 104 ? 7.563 8.784 -11.051 1.00 85.88 104 GLY A CA 1
ATOM 842 C C . GLY A 1 104 ? 6.737 8.810 -9.762 1.00 85.88 104 GLY A C 1
ATOM 843 O O . GLY A 1 104 ? 6.078 9.811 -9.491 1.00 85.88 104 GLY A O 1
ATOM 844 N N . ILE A 1 105 ? 6.754 7.737 -8.964 1.00 91.62 105 ILE A N 1
ATOM 845 C CA . ILE A 1 105 ? 5.973 7.647 -7.728 1.00 91.62 105 ILE A CA 1
ATOM 846 C C . ILE A 1 105 ? 6.635 8.480 -6.630 1.00 91.62 105 ILE A C 1
ATOM 848 O O . ILE A 1 105 ? 7.800 8.286 -6.285 1.00 91.62 105 ILE A O 1
ATOM 852 N N . GLN A 1 106 ? 5.850 9.354 -6.005 1.00 92.50 106 GLN A N 1
ATOM 853 C CA . GLN A 1 106 ? 6.282 10.117 -4.838 1.00 92.50 106 GLN A CA 1
ATOM 854 C C . GLN A 1 106 ? 6.117 9.278 -3.557 1.00 92.50 106 GLN A C 1
ATOM 856 O O . GLN A 1 106 ? 5.104 9.339 -2.858 1.00 92.50 106 GLN A O 1
ATOM 861 N N . PHE A 1 107 ? 7.122 8.454 -3.239 1.00 93.38 107 PHE A N 1
ATOM 862 C CA . PHE A 1 107 ? 7.051 7.482 -2.132 1.00 93.38 107 PHE A CA 1
ATOM 863 C C . PHE A 1 107 ? 6.830 8.094 -0.741 1.00 93.38 107 PHE A C 1
ATOM 865 O O . PHE A 1 107 ? 6.320 7.426 0.154 1.00 93.38 107 PHE A O 1
ATOM 872 N N . ASN A 1 108 ? 7.175 9.367 -0.547 1.00 92.88 108 ASN A N 1
ATOM 873 C CA . ASN A 1 108 ? 7.017 10.088 0.720 1.00 92.88 108 ASN A CA 1
ATOM 874 C C . ASN A 1 108 ? 5.547 10.301 1.135 1.00 92.88 108 ASN A C 1
ATOM 876 O O . ASN A 1 108 ? 5.291 10.679 2.279 1.00 92.88 108 ASN A O 1
ATOM 880 N N . PHE A 1 109 ? 4.582 10.071 0.238 1.00 94.38 109 PHE A N 1
ATOM 881 C CA . PHE A 1 109 ? 3.156 10.144 0.569 1.00 94.38 109 PHE A CA 1
ATOM 882 C C . PHE A 1 109 ? 2.584 8.849 1.142 1.00 94.38 109 PHE A C 1
ATOM 884 O O . PHE A 1 109 ? 1.476 8.877 1.685 1.00 94.38 109 PHE A O 1
ATOM 891 N N . PHE A 1 110 ? 3.316 7.740 1.064 1.00 96.50 110 PHE A N 1
ATOM 892 C CA . PHE A 1 110 ? 2.860 6.445 1.554 1.00 96.50 110 PHE A CA 1
ATOM 893 C C . PHE A 1 110 ? 3.332 6.189 2.986 1.00 96.50 110 PHE A C 1
ATOM 895 O O . PHE A 1 110 ? 4.402 6.619 3.408 1.00 96.50 110 PHE A O 1
ATOM 902 N N . ASP A 1 111 ? 2.490 5.502 3.753 1.00 96.94 111 ASP A N 1
ATOM 903 C CA . ASP A 1 111 ? 2.819 4.970 5.075 1.00 96.94 111 ASP A CA 1
ATOM 904 C C . ASP A 1 111 ? 3.340 3.519 4.965 1.00 96.94 111 ASP A C 1
ATOM 906 O O . ASP A 1 111 ? 4.144 3.094 5.794 1.00 96.94 111 ASP A O 1
ATOM 910 N N . ILE A 1 112 ? 2.908 2.771 3.941 1.00 97.25 112 ILE A N 1
ATOM 911 C CA . ILE A 1 112 ? 3.331 1.390 3.664 1.00 97.25 112 ILE A CA 1
ATOM 912 C C . ILE A 1 112 ? 3.494 1.153 2.155 1.00 97.25 112 ILE A C 1
ATOM 914 O O . ILE A 1 112 ? 2.718 1.659 1.348 1.00 97.25 112 ILE A O 1
ATOM 918 N N . ILE A 1 113 ? 4.509 0.387 1.771 1.00 96.94 113 ILE A N 1
ATOM 919 C CA . ILE A 1 113 ? 4.768 -0.057 0.401 1.00 96.94 113 ILE A CA 1
ATOM 920 C C . ILE A 1 113 ? 4.931 -1.573 0.440 1.00 96.94 113 ILE A C 1
ATOM 922 O O . ILE A 1 113 ? 5.813 -2.092 1.128 1.00 96.94 113 ILE A O 1
ATOM 926 N N . LEU A 1 114 ? 4.085 -2.277 -0.303 1.00 96.38 114 LEU A N 1
ATOM 927 C CA . LEU A 1 114 ? 4.191 -3.717 -0.489 1.00 96.38 114 LEU A CA 1
ATOM 928 C C . LEU A 1 114 ? 4.838 -4.007 -1.841 1.00 96.38 114 LEU A C 1
ATOM 930 O O . LEU A 1 114 ? 4.507 -3.367 -2.834 1.00 96.38 114 LEU A O 1
ATOM 934 N N . LEU A 1 115 ? 5.769 -4.954 -1.883 1.00 94.19 115 LEU A N 1
ATOM 935 C CA . LEU A 1 115 ? 6.418 -5.406 -3.111 1.00 94.19 115 LEU A CA 1
ATOM 936 C C . LEU A 1 115 ? 5.907 -6.799 -3.462 1.00 94.19 115 LEU A C 1
ATOM 938 O O . LEU A 1 115 ? 6.091 -7.734 -2.678 1.00 94.19 115 LEU A O 1
ATOM 942 N N . GLU A 1 116 ? 5.299 -6.945 -4.637 1.00 91.69 116 GLU A N 1
ATOM 943 C CA . GLU A 1 116 ? 4.841 -8.240 -5.142 1.00 91.69 116 GLU A CA 1
ATOM 944 C C . GLU A 1 116 ? 5.746 -8.794 -6.250 1.00 91.69 116 GLU A C 1
ATOM 946 O O . GLU A 1 116 ? 6.496 -8.064 -6.903 1.00 91.69 116 GLU A O 1
ATOM 951 N N . TYR A 1 117 ? 5.688 -10.115 -6.445 1.00 88.06 117 TYR A N 1
ATOM 952 C CA . TYR A 1 117 ? 6.493 -10.869 -7.420 1.00 88.06 117 TYR A CA 1
ATOM 953 C C . TYR A 1 117 ? 8.010 -10.707 -7.300 1.00 88.06 117 TYR A C 1
ATOM 955 O O . TYR A 1 117 ? 8.742 -10.915 -8.270 1.00 88.06 117 TYR A O 1
ATOM 963 N N . VAL A 1 118 ? 8.498 -10.402 -6.098 1.00 86.56 118 VAL A N 1
ATOM 964 C CA . VAL A 1 118 ? 9.933 -10.381 -5.816 1.00 86.56 118 VAL A CA 1
ATOM 965 C C . VAL A 1 118 ? 10.510 -11.774 -6.074 1.00 86.56 118 VAL A C 1
ATOM 967 O O . VAL A 1 118 ? 10.181 -12.744 -5.395 1.00 86.56 118 VAL A O 1
ATOM 970 N N . SER A 1 119 ? 11.349 -11.881 -7.103 1.00 82.12 119 SER A N 1
ATOM 971 C CA . SER A 1 119 ? 11.923 -13.150 -7.566 1.00 82.12 119 SER A CA 1
ATOM 972 C C . SER A 1 119 ? 13.348 -13.386 -7.055 1.00 82.12 119 SER A C 1
ATOM 974 O O . SER A 1 119 ? 13.835 -14.519 -7.057 1.00 82.12 119 SER A O 1
ATOM 976 N N . SER A 1 120 ? 14.029 -12.332 -6.596 1.00 83.62 120 SER A N 1
ATOM 977 C CA . SER A 1 120 ? 15.406 -12.386 -6.103 1.00 83.62 120 SER A CA 1
ATOM 978 C C . SER A 1 120 ? 15.711 -11.278 -5.094 1.00 83.62 120 SER A C 1
ATOM 980 O O . SER A 1 120 ? 15.062 -10.230 -5.082 1.00 83.62 120 SER A O 1
ATOM 982 N N . ILE A 1 121 ? 16.754 -11.495 -4.284 1.00 82.75 121 ILE A N 1
ATOM 983 C CA . ILE A 1 121 ? 17.316 -10.472 -3.381 1.00 82.75 121 ILE A CA 1
ATOM 984 C C . ILE A 1 121 ? 17.751 -9.232 -4.160 1.00 82.75 121 ILE A C 1
ATOM 986 O O . ILE A 1 121 ? 17.463 -8.124 -3.739 1.00 82.75 121 ILE A O 1
ATOM 990 N N . GLU A 1 122 ? 18.371 -9.410 -5.326 1.00 86.31 122 GLU A N 1
ATOM 991 C CA . GLU A 1 122 ? 18.794 -8.295 -6.179 1.00 86.31 122 GLU A CA 1
ATOM 992 C C . GLU A 1 122 ? 17.607 -7.412 -6.596 1.00 86.31 122 GLU A C 1
ATOM 994 O O . GLU A 1 122 ? 17.692 -6.185 -6.563 1.00 86.31 122 GLU A O 1
ATOM 999 N N . THR A 1 123 ? 16.465 -8.027 -6.927 1.00 85.56 123 THR A N 1
ATOM 1000 C CA . THR A 1 123 ? 15.236 -7.283 -7.226 1.00 85.56 123 THR A CA 1
ATOM 1001 C C . THR A 1 123 ? 14.763 -6.518 -5.991 1.00 85.56 123 THR A C 1
ATOM 1003 O O . THR A 1 123 ? 14.458 -5.331 -6.087 1.00 85.56 123 THR A O 1
ATOM 1006 N N . LEU A 1 124 ? 14.752 -7.155 -4.818 1.00 86.81 124 LEU A N 1
ATOM 1007 C CA . LEU A 1 124 ? 14.383 -6.499 -3.563 1.00 86.81 124 LEU A CA 1
ATOM 1008 C C . LEU A 1 124 ? 15.294 -5.300 -3.249 1.00 86.81 124 LEU A C 1
ATOM 1010 O O . LEU A 1 124 ? 14.799 -4.197 -3.025 1.00 86.81 124 LEU A O 1
ATOM 1014 N N . GLU A 1 125 ? 16.612 -5.491 -3.289 1.00 89.38 125 GLU A N 1
ATOM 1015 C CA . GLU A 1 125 ? 17.616 -4.448 -3.057 1.00 89.38 125 GLU A CA 1
ATOM 1016 C C . GLU A 1 125 ? 17.456 -3.286 -4.036 1.00 89.38 125 GLU A C 1
ATOM 1018 O O . GLU A 1 125 ? 17.496 -2.126 -3.630 1.00 89.38 125 GLU A O 1
ATOM 1023 N N . LYS A 1 126 ? 17.213 -3.575 -5.320 1.00 90.88 126 LYS A N 1
ATOM 1024 C CA . LYS A 1 126 ? 16.969 -2.553 -6.344 1.00 90.88 126 LYS A CA 1
ATOM 1025 C C . LYS A 1 126 ? 15.787 -1.651 -5.975 1.00 90.88 126 LYS A C 1
ATOM 1027 O O . LYS A 1 126 ? 15.911 -0.429 -6.061 1.00 90.88 126 LYS A O 1
ATOM 1032 N N . TYR A 1 127 ? 14.661 -2.229 -5.555 1.00 91.69 127 TYR A N 1
ATOM 1033 C CA . TYR A 1 127 ? 13.471 -1.462 -5.168 1.00 91.69 127 TYR A CA 1
ATOM 1034 C C . TYR A 1 127 ? 13.645 -0.739 -3.828 1.00 91.69 127 TYR A C 1
ATOM 1036 O O . TYR A 1 127 ? 13.250 0.420 -3.712 1.00 91.69 127 TYR A O 1
ATOM 1044 N N . ILE A 1 128 ? 14.290 -1.361 -2.838 1.00 91.00 128 ILE A N 1
ATOM 1045 C CA . ILE A 1 128 ? 14.629 -0.696 -1.571 1.00 91.00 128 ILE A CA 1
ATOM 1046 C C . ILE A 1 128 ? 15.514 0.524 -1.853 1.00 91.00 128 ILE A C 1
ATOM 1048 O O . ILE A 1 128 ? 15.178 1.634 -1.446 1.00 91.00 128 ILE A O 1
ATOM 1052 N N . ASN A 1 129 ? 16.591 0.361 -2.622 1.00 91.44 129 ASN A N 1
ATOM 1053 C CA . ASN A 1 129 ? 17.499 1.455 -2.969 1.00 91.44 129 ASN A CA 1
ATOM 1054 C C . ASN A 1 129 ? 16.794 2.568 -3.750 1.00 91.44 129 ASN A C 1
ATOM 1056 O O . ASN A 1 129 ? 17.037 3.744 -3.483 1.00 91.44 129 ASN A O 1
ATOM 1060 N N . LEU A 1 130 ? 15.899 2.226 -4.682 1.00 91.88 130 LEU A N 1
ATOM 1061 C CA . LEU A 1 130 ? 15.052 3.197 -5.377 1.00 91.88 130 LEU A CA 1
ATOM 1062 C C . LEU A 1 130 ? 14.261 4.059 -4.384 1.00 91.88 130 LEU A C 1
ATOM 1064 O O . LEU A 1 130 ? 14.338 5.289 -4.433 1.00 91.88 130 LEU A O 1
ATOM 1068 N N . ILE A 1 131 ? 13.517 3.409 -3.486 1.00 91.69 131 ILE A N 1
ATOM 1069 C CA . ILE A 1 131 ? 12.643 4.071 -2.512 1.00 91.69 131 ILE A CA 1
ATOM 1070 C C . ILE A 1 131 ? 13.480 4.923 -1.552 1.00 91.69 131 ILE A C 1
ATOM 1072 O O . ILE A 1 131 ? 13.182 6.100 -1.359 1.00 91.69 131 ILE A O 1
ATOM 1076 N N . HIS A 1 132 ? 14.571 4.380 -1.007 1.00 90.25 132 HIS A N 1
ATOM 1077 C CA . HIS A 1 132 ? 15.477 5.108 -0.116 1.00 90.25 132 HIS A CA 1
ATOM 1078 C C . HIS A 1 132 ? 16.094 6.335 -0.793 1.00 90.25 132 HIS A C 1
ATOM 1080 O O . HIS A 1 132 ? 16.049 7.432 -0.237 1.00 90.25 132 HIS A O 1
ATOM 1086 N N . ASN A 1 133 ? 16.621 6.185 -2.010 1.00 90.50 133 ASN A N 1
ATOM 1087 C CA . ASN A 1 133 ? 17.208 7.298 -2.756 1.00 90.50 133 ASN A CA 1
ATOM 1088 C C . ASN A 1 133 ? 16.177 8.378 -3.077 1.00 90.50 133 ASN A C 1
ATOM 1090 O O . ASN A 1 133 ? 16.512 9.561 -3.061 1.00 90.50 133 ASN A O 1
ATOM 1094 N N . HIS A 1 134 ? 14.932 7.995 -3.364 1.00 90.62 134 HIS A N 1
ATOM 1095 C CA . HIS A 1 134 ? 13.847 8.954 -3.509 1.00 90.62 134 HIS A CA 1
ATOM 1096 C C . HIS A 1 134 ? 13.599 9.695 -2.190 1.00 90.62 134 HIS A C 1
ATOM 1098 O O . HIS A 1 134 ? 13.659 10.918 -2.173 1.00 90.62 134 HIS A O 1
ATOM 1104 N N . LEU A 1 135 ? 13.381 8.986 -1.079 1.00 89.94 135 LEU A N 1
ATOM 1105 C CA . LEU A 1 135 ? 13.064 9.586 0.226 1.00 89.94 135 LEU A CA 1
ATOM 1106 C C . LEU A 1 135 ? 14.177 10.503 0.753 1.00 89.94 135 LEU A C 1
ATOM 1108 O O . LEU A 1 135 ? 13.880 11.579 1.273 1.00 89.94 135 LEU A O 1
ATOM 1112 N N . ASN A 1 136 ? 15.444 10.148 0.533 1.00 88.19 136 ASN A N 1
ATOM 1113 C CA . ASN A 1 136 ? 16.591 10.976 0.916 1.00 88.19 136 ASN A CA 1
ATOM 1114 C C . ASN A 1 136 ? 16.578 12.358 0.238 1.00 88.19 136 ASN A C 1
ATOM 1116 O O . ASN A 1 136 ? 17.006 13.336 0.846 1.00 88.19 136 ASN A O 1
ATOM 1120 N N . LYS A 1 137 ? 16.027 12.483 -0.980 1.00 88.62 137 LYS A N 1
ATOM 1121 C CA . LYS A 1 137 ? 15.888 13.784 -1.668 1.00 88.62 137 LYS A CA 1
ATOM 1122 C C . LYS A 1 137 ? 14.891 14.721 -0.984 1.00 88.62 137 LYS A C 1
ATOM 1124 O O . LYS A 1 137 ? 14.995 15.930 -1.150 1.00 88.62 137 LYS A O 1
ATOM 1129 N N . PHE A 1 138 ? 13.937 14.180 -0.226 1.00 84.69 138 PHE A N 1
ATOM 1130 C CA . PHE A 1 138 ? 12.913 14.960 0.479 1.00 84.69 138 PHE A CA 1
ATOM 1131 C C . PHE A 1 138 ? 13.320 15.333 1.908 1.00 84.69 138 PHE A C 1
ATOM 1133 O O . PHE A 1 138 ? 12.540 15.987 2.595 1.00 84.69 138 PHE A O 1
ATOM 1140 N N . ASN A 1 139 ? 14.511 14.917 2.363 1.00 78.88 139 ASN A N 1
ATOM 1141 C CA . ASN A 1 139 ? 15.007 15.140 3.725 1.00 78.88 139 ASN A CA 1
ATOM 1142 C C . ASN A 1 139 ? 13.956 14.795 4.806 1.00 78.88 139 ASN A C 1
ATOM 1144 O O . ASN A 1 139 ? 13.761 15.526 5.777 1.00 78.88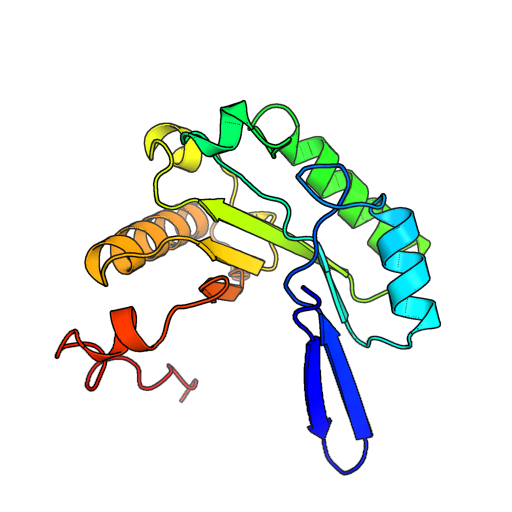 139 ASN A O 1
ATOM 1148 N N . THR A 1 140 ? 13.208 13.709 4.580 1.00 77.06 140 THR A N 1
ATOM 1149 C CA . THR A 1 140 ? 12.117 13.273 5.456 1.00 77.06 140 THR A CA 1
ATOM 1150 C C . THR A 1 140 ? 12.628 12.296 6.508 1.00 77.06 140 THR A C 1
ATOM 1152 O O . THR A 1 140 ? 13.331 11.342 6.192 1.00 77.06 140 THR A O 1
ATOM 1155 N N . ASN A 1 141 ? 12.195 12.478 7.757 1.00 74.50 141 ASN A N 1
ATOM 1156 C CA . ASN A 1 141 ? 12.418 11.502 8.832 1.00 74.50 141 ASN A CA 1
ATOM 1157 C C . ASN A 1 141 ? 11.362 10.388 8.841 1.00 74.50 141 ASN A C 1
ATOM 1159 O O . ASN A 1 141 ? 11.422 9.470 9.657 1.00 74.50 141 ASN A O 1
ATOM 1163 N N . LYS A 1 142 ? 10.361 10.480 7.960 1.00 79.62 142 LYS A N 1
ATOM 1164 C CA . LYS A 1 142 ? 9.279 9.510 7.861 1.00 79.62 142 LYS A CA 1
ATOM 1165 C C . LYS A 1 142 ? 9.513 8.607 6.657 1.00 79.62 142 LYS A C 1
ATOM 1167 O O . LYS A 1 142 ? 9.310 9.029 5.519 1.00 79.62 142 LYS A O 1
ATOM 1172 N N . PHE A 1 143 ? 9.915 7.375 6.945 1.00 87.25 143 PHE A N 1
ATOM 1173 C CA . PHE A 1 143 ? 10.043 6.300 5.969 1.00 87.25 143 PHE A CA 1
ATOM 1174 C C . PHE A 1 143 ? 8.794 5.410 6.019 1.00 87.25 143 PHE A C 1
ATOM 1176 O O . PHE A 1 143 ? 8.316 5.108 7.117 1.00 87.25 143 PHE A O 1
ATOM 1183 N N . PRO A 1 144 ? 8.244 5.006 4.862 1.00 93.00 144 PRO A N 1
ATOM 1184 C CA . PRO A 1 144 ? 7.185 4.015 4.823 1.00 93.00 144 PRO A CA 1
ATOM 1185 C C . PRO A 1 144 ? 7.714 2.666 5.312 1.00 93.00 144 PRO A C 1
ATOM 1187 O O . PRO A 1 144 ? 8.897 2.350 5.172 1.00 93.00 144 PRO A O 1
ATOM 1190 N N . ILE A 1 145 ? 6.813 1.841 5.831 1.00 93.31 145 ILE A N 1
ATOM 1191 C CA . ILE A 1 145 ? 7.095 0.419 6.029 1.00 93.31 145 ILE A CA 1
ATOM 1192 C C . ILE A 1 145 ? 7.228 -0.217 4.642 1.00 93.31 145 ILE A C 1
ATOM 1194 O O . ILE A 1 145 ? 6.321 -0.079 3.827 1.00 93.31 145 ILE A O 1
ATOM 1198 N N . ILE A 1 146 ? 8.331 -0.916 4.373 1.00 92.44 146 ILE A N 1
ATOM 1199 C CA . ILE A 1 146 ? 8.526 -1.677 3.131 1.00 92.44 146 ILE A CA 1
ATOM 1200 C C . ILE A 1 146 ? 8.416 -3.163 3.472 1.00 92.44 146 ILE A C 1
ATOM 1202 O O . ILE A 1 146 ? 9.135 -3.647 4.347 1.00 92.44 146 ILE A O 1
ATOM 1206 N N . ALA A 1 147 ? 7.518 -3.885 2.805 1.00 91.69 147 ALA A N 1
ATOM 1207 C CA . ALA A 1 147 ? 7.281 -5.306 3.056 1.00 91.69 147 ALA A CA 1
ATOM 1208 C C . ALA A 1 147 ? 7.019 -6.084 1.758 1.00 91.69 147 ALA A C 1
ATOM 1210 O O . ALA A 1 147 ? 6.782 -5.502 0.703 1.00 91.69 147 ALA A O 1
ATOM 1211 N N . LEU A 1 148 ? 7.071 -7.415 1.837 1.00 91.38 148 LEU A N 1
ATOM 1212 C CA . LEU A 1 148 ? 6.718 -8.298 0.726 1.00 91.38 148 LEU A CA 1
ATOM 1213 C C . LEU A 1 148 ? 5.221 -8.613 0.771 1.00 91.38 148 LEU A C 1
ATOM 1215 O O . LEU A 1 148 ? 4.710 -9.039 1.808 1.00 91.38 148 LEU A O 1
ATOM 1219 N N . ALA A 1 149 ? 4.541 -8.450 -0.358 1.00 90.94 149 ALA A N 1
ATOM 1220 C CA . ALA A 1 149 ? 3.194 -8.963 -0.557 1.00 90.94 149 ALA A CA 1
ATOM 1221 C C . ALA A 1 149 ? 3.258 -10.477 -0.802 1.00 90.94 149 ALA A C 1
ATOM 1223 O O . ALA A 1 149 ? 4.087 -10.933 -1.591 1.00 90.94 149 ALA A O 1
ATOM 1224 N N . HIS A 1 150 ? 2.413 -11.242 -0.092 1.00 85.38 150 HIS A N 1
ATOM 1225 C CA . HIS A 1 150 ? 2.224 -12.698 -0.265 1.00 85.38 150 HIS A CA 1
ATOM 1226 C C . HIS A 1 150 ? 3.519 -13.490 -0.588 1.00 85.38 150 HIS A C 1
ATOM 1228 O O . HIS A 1 150 ? 3.561 -14.256 -1.555 1.00 85.38 150 HIS A O 1
ATOM 1234 N N . PRO A 1 151 ? 4.599 -13.352 0.214 1.00 76.25 151 PRO A N 1
ATOM 1235 C CA . PRO A 1 151 ? 5.885 -13.952 -0.116 1.00 76.25 151 PRO A CA 1
ATOM 1236 C C . PRO A 1 151 ? 5.790 -15.479 -0.144 1.00 76.25 151 PRO A C 1
ATOM 1238 O O . PRO A 1 151 ? 5.438 -16.122 0.848 1.00 76.25 151 PRO A O 1
ATOM 1241 N N . ASN A 1 152 ? 6.180 -16.088 -1.264 1.00 68.81 152 ASN A N 1
ATOM 1242 C CA . ASN A 1 152 ? 6.353 -17.534 -1.313 1.00 68.81 152 ASN A CA 1
ATOM 1243 C C . ASN A 1 152 ? 7.678 -17.908 -0.636 1.00 68.81 152 ASN A C 1
ATOM 1245 O O . ASN A 1 152 ? 8.757 -17.821 -1.234 1.00 68.81 152 ASN A O 1
ATOM 1249 N N . ILE A 1 153 ? 7.584 -18.333 0.625 1.00 60.53 153 ILE A N 1
ATOM 1250 C CA . ILE A 1 153 ? 8.739 -18.636 1.473 1.00 60.53 153 ILE A CA 1
ATOM 1251 C C . ILE A 1 153 ? 9.620 -19.765 0.907 1.00 60.53 153 ILE A C 1
ATOM 1253 O O . ILE A 1 153 ? 10.828 -19.769 1.139 1.00 60.53 153 ILE A O 1
ATOM 1257 N N . HIS A 1 154 ? 9.060 -20.675 0.099 1.00 55.25 154 HIS A N 1
ATOM 1258 C CA . HIS A 1 154 ? 9.821 -21.744 -0.559 1.00 55.25 154 HIS A CA 1
ATOM 1259 C C . HIS A 1 154 ? 10.727 -21.221 -1.686 1.00 55.25 154 HIS A C 1
ATOM 1261 O O . HIS A 1 154 ? 11.834 -21.733 -1.875 1.00 55.25 154 HIS A O 1
ATOM 1267 N N . LEU A 1 155 ? 10.306 -20.169 -2.397 1.00 52.94 155 LEU A N 1
ATOM 1268 C CA . LEU A 1 155 ? 11.163 -19.476 -3.366 1.00 52.94 155 LEU A CA 1
ATOM 1269 C C . LEU A 1 155 ? 12.230 -18.612 -2.681 1.00 52.94 155 LEU A C 1
ATOM 1271 O O . LEU A 1 155 ? 13.347 -18.514 -3.180 1.00 52.94 155 LEU A O 1
ATOM 1275 N N . HIS A 1 156 ? 11.906 -18.009 -1.534 1.00 51.72 156 HIS A N 1
ATOM 1276 C CA . HIS A 1 156 ? 12.793 -17.050 -0.873 1.00 51.72 156 HIS A CA 1
ATOM 1277 C C . HIS A 1 156 ? 13.862 -17.732 0.004 1.00 51.72 156 HIS A C 1
ATOM 1279 O O . HIS A 1 156 ? 15.025 -17.353 -0.047 1.00 51.72 156 HIS A O 1
ATOM 1285 N N . LEU A 1 157 ? 13.543 -18.801 0.747 1.00 45.94 157 LEU A N 1
ATOM 1286 C CA . LEU A 1 157 ? 14.515 -19.472 1.635 1.00 45.94 157 LEU A CA 1
ATOM 1287 C C . LEU A 1 157 ? 15.466 -20.458 0.934 1.00 45.94 157 LEU A C 1
ATOM 1289 O O . LEU A 1 157 ? 16.447 -20.895 1.541 1.00 45.94 157 LEU A O 1
ATOM 1293 N N . SER A 1 158 ? 15.201 -20.831 -0.322 1.00 47.41 158 SER A N 1
ATOM 1294 C CA . SER A 1 158 ? 16.094 -21.700 -1.106 1.00 47.41 158 SER A CA 1
ATOM 1295 C C . SER A 1 158 ? 17.327 -20.959 -1.643 1.00 47.41 158 SER A C 1
ATOM 1297 O O . SER A 1 158 ? 18.334 -21.589 -1.974 1.00 47.41 158 SER A O 1
ATOM 1299 N N . GLN A 1 159 ? 17.311 -19.622 -1.648 1.00 50.91 159 GLN A N 1
ATOM 1300 C CA . GLN A 1 159 ? 18.490 -18.810 -1.932 1.00 50.91 159 GLN A CA 1
ATOM 1301 C C . GLN A 1 159 ? 19.363 -18.749 -0.665 1.00 50.91 159 GLN A C 1
ATOM 1303 O O . GLN A 1 159 ? 19.007 -18.103 0.319 1.00 50.91 159 GLN A O 1
ATOM 1308 N N . LYS A 1 160 ? 20.532 -19.415 -0.683 1.00 45.56 160 LYS A N 1
ATOM 1309 C CA . LYS A 1 160 ? 21.498 -19.532 0.441 1.00 45.56 160 LYS A CA 1
ATOM 1310 C C . LYS A 1 160 ? 21.816 -18.218 1.188 1.00 45.56 160 LYS A C 1
ATOM 1312 O O . LYS A 1 160 ? 22.269 -18.287 2.326 1.00 45.56 160 LYS A O 1
ATOM 1317 N N . ARG A 1 161 ? 21.586 -17.049 0.578 1.00 46.69 161 ARG A N 1
ATOM 1318 C CA . ARG A 1 161 ? 21.856 -15.719 1.149 1.00 46.69 161 ARG A CA 1
ATOM 1319 C C . ARG A 1 161 ? 20.850 -15.251 2.211 1.00 46.69 161 ARG A C 1
ATOM 1321 O O . ARG A 1 161 ? 21.261 -14.581 3.151 1.00 46.69 161 ARG A O 1
ATOM 1328 N N . PHE A 1 162 ? 19.576 -15.653 2.147 1.00 44.72 162 PHE A N 1
ATOM 1329 C CA . PHE A 1 162 ? 18.558 -15.157 3.095 1.00 44.72 162 PHE A CA 1
ATOM 1330 C C . PHE A 1 162 ? 18.795 -15.581 4.553 1.00 44.72 162 PHE A C 1
ATOM 1332 O O . PHE A 1 162 ? 18.313 -14.918 5.465 1.00 44.72 162 PHE A O 1
ATOM 1339 N N . LYS A 1 163 ? 19.558 -16.657 4.796 1.00 44.19 163 LYS A N 1
ATOM 1340 C CA . LYS A 1 163 ? 19.845 -17.139 6.158 1.00 44.19 163 LYS A CA 1
ATOM 1341 C C . LYS A 1 163 ? 20.775 -16.228 6.966 1.00 44.19 163 LYS A C 1
ATOM 1343 O O . LYS A 1 163 ? 20.759 -16.330 8.187 1.00 44.19 163 LYS A O 1
ATOM 1348 N N . ASN A 1 164 ? 21.561 -15.364 6.316 1.00 42.12 164 ASN A N 1
ATOM 1349 C CA . ASN A 1 164 ? 22.658 -14.655 6.983 1.00 42.12 164 ASN A CA 1
ATOM 1350 C C . ASN A 1 164 ? 22.493 -13.126 7.062 1.00 42.12 164 ASN A C 1
ATOM 1352 O O . ASN A 1 164 ? 23.263 -12.498 7.780 1.00 42.12 164 ASN A O 1
ATOM 1356 N N . GLU A 1 165 ? 21.528 -12.520 6.361 1.00 46.09 165 GLU A N 1
ATOM 1357 C CA . GLU A 1 165 ? 21.487 -11.051 6.186 1.00 46.09 165 GLU A CA 1
ATOM 1358 C C . GLU A 1 165 ? 20.217 -10.366 6.730 1.00 46.09 165 GLU A C 1
ATOM 1360 O O . GLU A 1 165 ? 20.202 -9.149 6.878 1.00 46.09 165 GLU A O 1
ATOM 1365 N N . PHE A 1 166 ? 19.182 -11.117 7.126 1.00 41.47 166 PHE A N 1
ATOM 1366 C CA . PHE A 1 166 ? 17.972 -10.560 7.751 1.00 41.47 166 PHE A CA 1
ATOM 1367 C C . PHE A 1 166 ? 17.909 -10.879 9.253 1.00 41.47 166 PHE A C 1
ATOM 1369 O O . PHE A 1 166 ? 17.026 -11.584 9.735 1.00 41.47 166 PHE A O 1
ATOM 1376 N N . ILE A 1 167 ? 18.859 -10.329 10.012 1.00 39.12 167 ILE A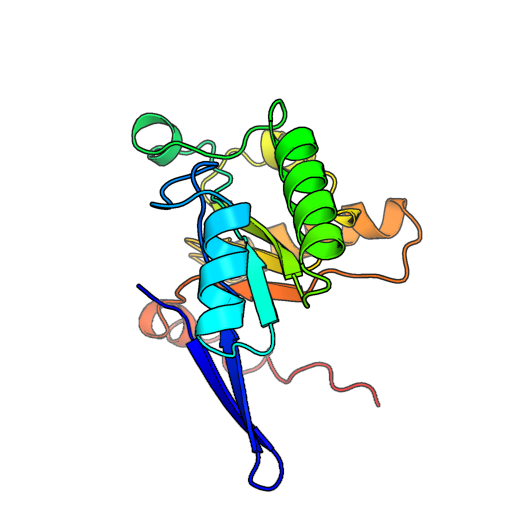 N 1
ATOM 1377 C CA . ILE A 1 167 ? 18.618 -9.991 11.420 1.00 39.12 167 ILE A CA 1
ATOM 1378 C C . ILE A 1 167 ? 18.112 -8.544 11.393 1.00 39.12 167 ILE A C 1
ATOM 1380 O O . ILE A 1 167 ? 18.809 -7.688 10.848 1.00 39.12 167 ILE A O 1
ATOM 1384 N N . PRO A 1 168 ? 16.901 -8.247 11.895 1.00 41.75 168 PRO A N 1
ATOM 1385 C CA . PRO A 1 168 ? 16.337 -6.914 11.776 1.00 41.75 168 PRO A CA 1
ATOM 1386 C C . PRO A 1 168 ? 17.253 -5.905 12.467 1.00 41.75 168 PRO A C 1
ATOM 1388 O O . PRO A 1 168 ? 17.748 -6.156 13.567 1.00 41.75 168 PRO A O 1
ATOM 1391 N N . PHE A 1 169 ? 17.439 -4.756 11.817 1.00 39.66 169 PHE A N 1
ATOM 1392 C CA . PHE A 1 169 ? 17.871 -3.520 12.456 1.00 39.66 169 PHE A CA 1
ATOM 1393 C C . PHE A 1 169 ? 16.884 -3.196 13.587 1.00 39.66 169 PHE A C 1
ATOM 1395 O O . PHE A 1 169 ? 15.910 -2.467 13.413 1.00 39.66 169 PHE A O 1
ATOM 1402 N N . LEU A 1 170 ? 17.118 -3.787 14.754 1.00 29.09 170 LEU A N 1
ATOM 1403 C CA . LEU A 1 170 ? 16.633 -3.261 16.013 1.00 29.09 170 LEU A CA 1
ATOM 1404 C C . LEU A 1 170 ? 17.471 -2.007 16.295 1.00 29.09 170 LEU A C 1
ATOM 1406 O O . LEU A 1 170 ? 18.701 -2.078 16.191 1.00 29.09 170 LEU A O 1
ATOM 1410 N N . PRO A 1 171 ? 16.850 -0.858 16.606 1.00 33.91 171 PRO A N 1
ATOM 1411 C CA . PRO A 1 171 ? 17.606 0.285 17.088 1.00 33.91 171 PRO A CA 1
ATOM 1412 C C . PRO A 1 171 ? 18.390 -0.152 18.333 1.00 33.91 171 PRO A C 1
ATOM 1414 O O . PRO A 1 171 ? 17.823 -0.778 19.232 1.00 33.91 171 PRO A O 1
ATOM 1417 N N . LYS A 1 172 ? 19.701 0.109 18.323 1.00 36.62 172 LYS A N 1
ATOM 1418 C CA . LYS A 1 172 ? 20.554 -0.024 19.507 1.00 36.62 172 LYS A CA 1
ATOM 1419 C C . LYS A 1 172 ? 20.205 1.048 20.528 1.00 36.62 172 LYS A C 1
ATOM 1421 O O . LYS A 1 172 ? 19.907 2.181 20.088 1.00 36.62 172 LYS A O 1
#

pLDDT: mean 85.41, std 17.24, range [29.09, 98.56]

Radius of gyration: 16.58 Å; chains: 1; bounding box: 40×37×47 Å

Sequence (172 aa):
MLNLLIFNIKGVLVVIDLHSHSFYSDGGVSISEACSIAKNKKLECLAITDHYTTSWKSNIINHLTIQNIDKYIQEIKYNKNKYNYPLLKGIEIDTQSRFEIIYGIQFNFFDIILLEYVSSIETLEKYINLIHNHLNKFNTNKFPIIALAHPNIHLHLSQKRFKNEFIPFLPK